Protein AF-A0A383ANC0-F1 (afdb_monomer)

Foldseek 3Di:
DADCVVPQPVQQQWHWDDDQLAIDIDGHDVPHHHDDDDRVVVSVVVVCVRLVPHPSNPYD

Radius of gyration: 11.29 Å; Cα contacts (8 Å, |Δi|>4): 72; chains: 1; bounding box: 24×19×30 Å

Sequence (60 aa):
MASLDTYADKYPSIRMERHNGILQMTFHTDGGPLQWGGSPHEEFSRVFVDVGSDRENRIV

Organism: NCBI:txid408172

Structure (mmCIF, N/CA/C/O backbone):
data_AF-A0A383ANC0-F1
#
_entry.id   AF-A0A383ANC0-F1
#
loop_
_atom_site.group_PDB
_atom_site.id
_atom_site.type_symbol
_atom_site.label_atom_id
_atom_site.label_alt_id
_atom_site.label_comp_id
_atom_site.label_asym_id
_atom_site.label_entity_id
_atom_site.label_seq_id
_atom_site.pdbx_PDB_ins_code
_atom_site.Cartn_x
_atom_site.Cartn_y
_atom_site.Cartn_z
_atom_site.occupancy
_atom_site.B_iso_or_equiv
_atom_site.auth_seq_id
_atom_site.auth_comp_id
_atom_site.auth_asym_id
_atom_site.auth_atom_id
_atom_site.pdbx_PDB_model_num
ATOM 1 N N . MET A 1 1 ? -0.022 -6.544 15.946 1.00 66.50 1 MET A N 1
ATOM 2 C CA . MET A 1 1 ? -0.809 -6.493 14.694 1.00 66.50 1 MET A CA 1
ATOM 3 C C . MET A 1 1 ? -0.326 -5.297 13.909 1.00 66.50 1 MET A C 1
ATOM 5 O O . MET A 1 1 ? 0.124 -4.351 14.546 1.00 66.50 1 MET A O 1
ATOM 9 N N . ALA A 1 2 ? -0.340 -5.370 12.581 1.00 87.94 2 ALA A N 1
ATOM 10 C CA . ALA A 1 2 ? 0.047 -4.232 11.754 1.00 87.94 2 ALA A CA 1
ATOM 11 C C . ALA A 1 2 ? -0.971 -3.093 11.921 1.00 87.94 2 ALA A C 1
ATOM 13 O O . ALA A 1 2 ? -2.147 -3.351 12.180 1.00 87.94 2 ALA A O 1
ATOM 14 N N . SER A 1 3 ? -0.511 -1.854 11.782 1.00 94.56 3 SER A N 1
ATOM 15 C CA . SER A 1 3 ? -1.352 -0.663 11.662 1.00 94.56 3 SER A CA 1
ATOM 16 C C . SER A 1 3 ? -0.917 0.124 10.433 1.00 94.56 3 SER A C 1
ATOM 18 O O . SER A 1 3 ? 0.263 0.108 10.082 1.00 94.56 3 SER A O 1
ATOM 20 N N . LEU A 1 4 ? -1.857 0.783 9.757 1.00 97.38 4 LEU A N 1
ATOM 21 C CA . LEU A 1 4 ? -1.601 1.468 8.487 1.00 97.38 4 LEU A CA 1
ATOM 22 C C . LEU A 1 4 ? -0.385 2.407 8.515 1.00 97.38 4 LEU A C 1
ATOM 24 O O . LEU A 1 4 ? 0.409 2.389 7.580 1.00 97.38 4 LEU A O 1
ATOM 28 N N . ASP A 1 5 ? -0.180 3.161 9.596 1.00 97.06 5 ASP A N 1
ATOM 29 C CA . ASP A 1 5 ? 0.972 4.061 9.772 1.00 97.06 5 ASP A CA 1
ATOM 30 C C . ASP A 1 5 ? 2.331 3.341 9.700 1.00 97.06 5 ASP A C 1
ATOM 32 O O . ASP A 1 5 ? 3.342 3.946 9.357 1.00 97.06 5 ASP A O 1
ATOM 36 N N . THR A 1 6 ? 2.360 2.032 9.957 1.00 97.50 6 THR A N 1
ATOM 37 C CA . THR A 1 6 ? 3.584 1.227 9.883 1.00 97.50 6 THR A CA 1
ATOM 38 C C . THR A 1 6 ? 3.908 0.735 8.477 1.00 97.50 6 THR A C 1
ATOM 40 O O .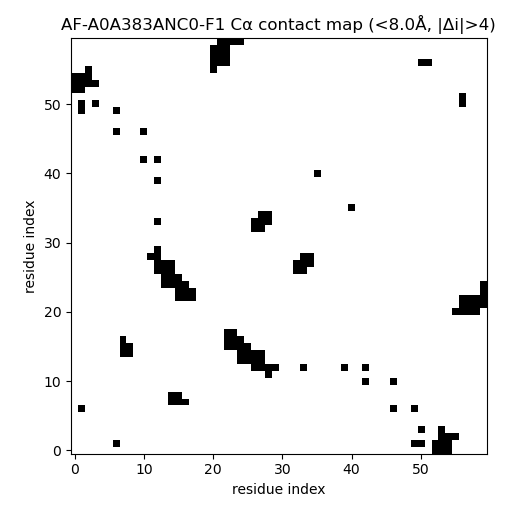 THR A 1 6 ? 5.006 0.215 8.284 1.00 97.50 6 THR A O 1
ATOM 43 N N . TYR A 1 7 ? 2.988 0.810 7.506 1.00 97.75 7 TYR A N 1
ATOM 44 C CA . TYR A 1 7 ? 3.210 0.241 6.168 1.00 97.75 7 TYR A CA 1
ATOM 45 C C . TYR A 1 7 ? 2.718 1.070 4.980 1.00 97.75 7 TYR A C 1
ATOM 47 O O . TYR A 1 7 ? 3.079 0.726 3.856 1.00 97.75 7 TYR A O 1
ATOM 55 N N . ALA A 1 8 ? 1.958 2.147 5.195 1.00 97.44 8 ALA A N 1
ATOM 56 C CA . ALA A 1 8 ? 1.382 2.953 4.116 1.00 97.44 8 ALA A CA 1
ATOM 57 C C . ALA A 1 8 ? 2.425 3.430 3.091 1.00 97.44 8 ALA A C 1
ATOM 59 O O . ALA A 1 8 ? 2.169 3.369 1.894 1.00 97.44 8 A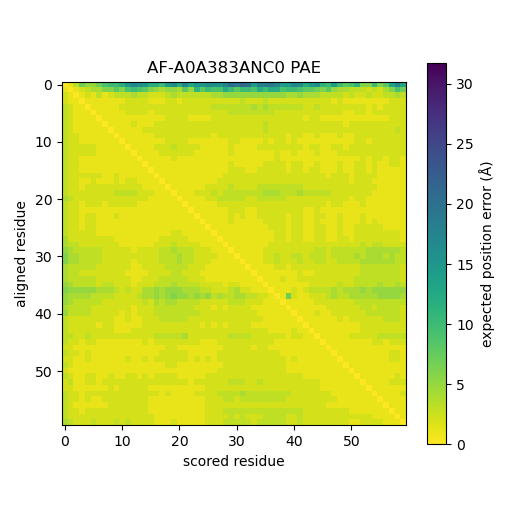LA A O 1
ATOM 60 N N . ASP A 1 9 ? 3.619 3.808 3.559 1.00 97.12 9 ASP A N 1
ATOM 61 C CA . ASP A 1 9 ? 4.694 4.352 2.719 1.00 97.12 9 ASP A CA 1
ATOM 62 C C . ASP A 1 9 ? 5.816 3.337 2.414 1.00 97.12 9 ASP A C 1
ATOM 64 O O . ASP A 1 9 ? 6.861 3.696 1.872 1.00 97.12 9 ASP A O 1
ATOM 68 N N . LYS A 1 10 ? 5.639 2.051 2.762 1.00 97.75 10 LYS A N 1
ATOM 69 C CA . LYS A 1 10 ? 6.657 1.005 2.520 1.00 97.75 10 LYS A CA 1
ATOM 70 C C . LYS A 1 10 ? 6.784 0.596 1.052 1.00 97.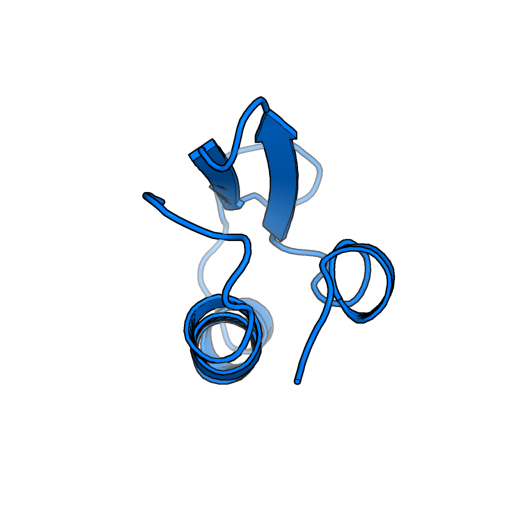75 10 LYS A C 1
ATOM 72 O O . LYS A 1 10 ? 7.793 -0.004 0.684 1.00 97.75 10 LYS A O 1
ATOM 77 N N . TYR A 1 11 ? 5.753 0.846 0.248 1.00 98.00 11 TYR A N 1
ATOM 78 C CA . TYR A 1 11 ? 5.585 0.255 -1.078 1.00 98.00 11 TYR A CA 1
ATOM 79 C C . TYR A 1 11 ? 5.469 1.359 -2.135 1.00 98.00 11 TYR A C 1
ATOM 81 O O . TYR A 1 11 ? 4.375 1.873 -2.355 1.00 98.00 11 TYR A O 1
ATOM 89 N N . PRO A 1 12 ? 6.571 1.746 -2.804 1.00 97.25 12 PRO A N 1
ATOM 90 C CA . PRO A 1 12 ? 6.567 2.857 -3.757 1.00 97.25 12 PRO A CA 1
ATOM 91 C C . PRO A 1 12 ? 5.591 2.692 -4.926 1.00 97.25 12 PRO A C 1
ATOM 93 O O . PRO A 1 12 ? 5.167 3.690 -5.505 1.00 97.25 12 PRO A O 1
ATOM 96 N N . SER A 1 13 ? 5.236 1.455 -5.292 1.00 98.31 13 SER A N 1
ATOM 97 C CA . SER A 1 13 ? 4.264 1.187 -6.359 1.00 98.31 13 SER A CA 1
ATOM 98 C C . SER A 1 13 ? 2.802 1.223 -5.897 1.00 98.31 13 SER A C 1
ATOM 100 O O . SER A 1 13 ? 1.901 0.959 -6.697 1.00 98.31 13 SER A O 1
ATOM 102 N N . ILE A 1 14 ? 2.540 1.513 -4.616 1.00 98.56 14 ILE A N 1
ATOM 103 C CA . ILE A 1 14 ? 1.223 1.371 -3.994 1.00 98.56 14 ILE A CA 1
ATOM 104 C C . ILE A 1 14 ? 0.937 2.566 -3.091 1.00 98.56 14 ILE A C 1
ATOM 106 O O . ILE A 1 14 ? 1.484 2.690 -2.000 1.00 98.56 14 ILE A O 1
ATOM 110 N N . ARG A 1 15 ? -0.023 3.397 -3.489 1.00 98.50 15 ARG A N 1
ATOM 111 C CA . ARG A 1 15 ? -0.577 4.427 -2.607 1.00 98.50 15 ARG A CA 1
ATOM 112 C C . ARG A 1 15 ? -1.742 3.858 -1.805 1.00 98.50 15 ARG A C 1
ATOM 114 O O . ARG A 1 15 ? -2.611 3.192 -2.376 1.00 98.50 15 ARG A O 1
ATOM 121 N N . MET A 1 16 ? -1.779 4.165 -0.510 1.00 98.62 16 MET A N 1
ATOM 122 C CA . MET A 1 16 ? -2.808 3.692 0.415 1.00 98.62 16 MET A CA 1
ATOM 123 C C . MET A 1 16 ? -3.517 4.838 1.120 1.00 98.62 16 MET A C 1
ATOM 125 O O . MET A 1 16 ? -2.883 5.725 1.683 1.00 98.62 16 MET A O 1
ATOM 129 N N . GLU A 1 17 ? -4.843 4.774 1.146 1.00 98.25 17 GLU A N 1
ATOM 130 C CA . GLU A 1 17 ? -5.700 5.706 1.879 1.00 98.25 17 GLU A CA 1
ATOM 131 C C . GLU A 1 17 ? -6.785 4.896 2.591 1.00 98.25 17 GLU A C 1
ATOM 133 O O . GLU A 1 17 ? -7.364 3.985 1.998 1.00 98.25 17 GLU A O 1
ATOM 138 N N . ARG A 1 18 ? -7.063 5.194 3.867 1.00 98.50 18 ARG A N 1
ATOM 139 C CA . ARG A 1 18 ? -8.091 4.476 4.632 1.00 98.50 18 ARG A CA 1
ATOM 140 C C . ARG A 1 18 ? -9.124 5.412 5.227 1.00 98.50 18 ARG A C 1
ATOM 142 O O . ARG A 1 18 ? -8.791 6.321 5.983 1.00 98.50 18 ARG A O 1
ATOM 149 N N . HIS A 1 19 ? -10.392 5.103 4.970 1.00 98.38 19 HIS A N 1
ATOM 150 C CA . HIS A 1 19 ? -11.537 5.848 5.482 1.00 98.38 19 HIS A CA 1
ATOM 151 C C . HIS A 1 19 ? -12.549 4.889 6.106 1.00 98.38 19 HIS A C 1
ATOM 153 O O . HIS A 1 19 ? -13.092 4.022 5.430 1.00 98.38 19 HIS A O 1
ATOM 159 N N . ASN A 1 20 ? -12.809 5.029 7.410 1.00 97.81 20 ASN A N 1
ATOM 160 C CA . ASN A 1 20 ? -13.788 4.211 8.145 1.00 97.81 20 ASN A CA 1
ATOM 161 C C . ASN A 1 20 ? -13.593 2.686 7.973 1.00 97.81 20 ASN A C 1
ATOM 163 O O . ASN A 1 20 ? -14.559 1.926 7.904 1.00 97.81 20 ASN A O 1
ATOM 167 N N . GLY A 1 21 ? -12.334 2.240 7.902 1.00 97.75 21 GLY A N 1
ATOM 168 C CA . GLY A 1 21 ? -11.962 0.834 7.714 1.00 97.75 21 GLY A CA 1
ATOM 169 C C . GLY A 1 21 ? -12.012 0.333 6.265 1.00 97.75 21 GLY A C 1
ATOM 170 O O . GLY A 1 21 ? -11.731 -0.839 6.036 1.00 97.75 21 GLY A O 1
ATOM 171 N N . ILE A 1 22 ? -12.342 1.191 5.295 1.00 98.56 22 ILE A N 1
ATOM 172 C CA . ILE A 1 22 ? -12.206 0.920 3.858 1.00 98.56 22 ILE A CA 1
ATOM 173 C C . ILE A 1 22 ? -10.801 1.34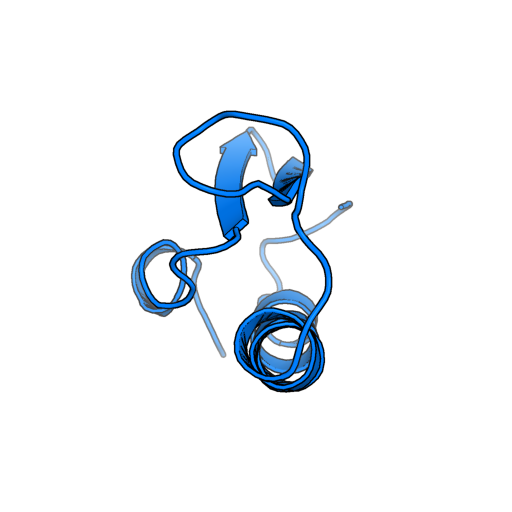2 3.439 1.00 98.56 22 ILE A C 1
ATOM 175 O O . ILE A 1 22 ? -10.485 2.530 3.521 1.00 98.56 22 ILE A O 1
ATOM 179 N N . LEU A 1 23 ? -9.965 0.391 3.029 1.00 98.75 23 LEU A N 1
ATOM 180 C CA . LEU A 1 23 ? -8.622 0.655 2.523 1.00 98.75 23 LEU A CA 1
ATOM 181 C C . LEU A 1 23 ? -8.653 0.723 0.995 1.00 98.75 23 LEU A C 1
ATOM 183 O O . LEU A 1 23 ? -8.904 -0.276 0.344 1.00 98.75 23 LEU A O 1
ATOM 187 N N . GLN A 1 24 ? -8.327 1.870 0.412 1.00 98.75 24 GLN A N 1
ATOM 188 C CA . GLN A 1 24 ? -8.087 1.977 -1.023 1.00 98.75 24 GLN A CA 1
ATOM 189 C C . GLN A 1 24 ? -6.601 1.753 -1.311 1.00 98.75 24 GLN A C 1
ATOM 191 O O . GLN A 1 24 ? -5.756 2.514 -0.837 1.00 98.75 24 GLN A O 1
ATOM 196 N N . MET A 1 25 ? -6.289 0.754 -2.136 1.00 98.56 25 MET A N 1
ATOM 197 C CA . MET A 1 25 ? -4.945 0.521 -2.672 1.00 98.56 25 MET A CA 1
ATOM 198 C C . MET A 1 25 ? -4.908 0.912 -4.149 1.00 98.56 25 MET A C 1
ATOM 200 O O . MET A 1 25 ? -5.600 0.321 -4.974 1.00 98.56 25 MET A O 1
ATOM 204 N N . THR A 1 26 ? -4.103 1.915 -4.498 1.00 98.56 26 THR A N 1
ATOM 205 C CA . THR A 1 26 ? -3.890 2.318 -5.896 1.00 98.56 26 THR A CA 1
ATOM 206 C C . THR A 1 26 ? -2.512 1.867 -6.350 1.00 98.56 26 THR A C 1
ATOM 208 O O . THR A 1 26 ? -1.511 2.396 -5.871 1.00 98.56 26 THR A O 1
ATOM 211 N N . PHE A 1 27 ? -2.456 0.927 -7.293 1.00 98.44 27 PHE A N 1
ATOM 212 C CA . PHE A 1 27 ? -1.198 0.504 -7.906 1.00 98.44 27 PHE A CA 1
ATOM 213 C C . PHE A 1 27 ? -0.776 1.463 -9.015 1.00 98.44 27 PHE A C 1
ATOM 215 O O . PHE A 1 27 ? -1.582 1.797 -9.885 1.00 98.44 27 PHE A O 1
ATOM 222 N N . HIS A 1 28 ? 0.483 1.896 -8.992 1.00 98.50 28 HIS A N 1
ATOM 223 C CA . HIS A 1 28 ? 0.989 2.904 -9.913 1.00 98.50 28 HIS A CA 1
ATOM 224 C C . HIS A 1 28 ? 2.491 2.784 -10.181 1.00 98.50 28 HIS A C 1
ATOM 226 O O . HIS A 1 28 ? 3.242 2.111 -9.478 1.00 98.50 28 HIS A O 1
ATOM 232 N N . THR A 1 29 ? 2.939 3.536 -11.181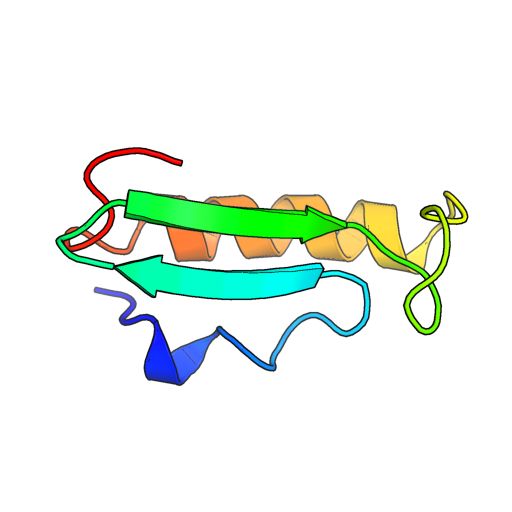 1.00 98.19 29 THR A N 1
ATOM 233 C CA . THR A 1 29 ? 4.341 3.921 -11.362 1.00 98.19 29 THR A CA 1
ATOM 234 C C . THR A 1 29 ? 4.355 5.428 -11.562 1.00 98.19 29 THR A C 1
ATOM 236 O O . THR A 1 29 ? 3.730 5.921 -12.498 1.00 98.19 29 THR A O 1
ATOM 239 N N . ASP A 1 30 ? 4.958 6.159 -10.620 1.00 95.69 30 ASP A N 1
ATOM 240 C CA . ASP A 1 30 ? 5.007 7.631 -10.615 1.00 95.69 30 ASP A CA 1
ATOM 241 C C . ASP A 1 30 ? 3.635 8.315 -10.814 1.00 95.69 30 ASP A C 1
ATOM 243 O O . ASP A 1 30 ? 3.503 9.312 -11.519 1.00 95.69 30 ASP A O 1
ATOM 247 N N . GLY A 1 31 ? 2.577 7.749 -10.218 1.00 96.25 31 GLY A N 1
ATOM 248 C CA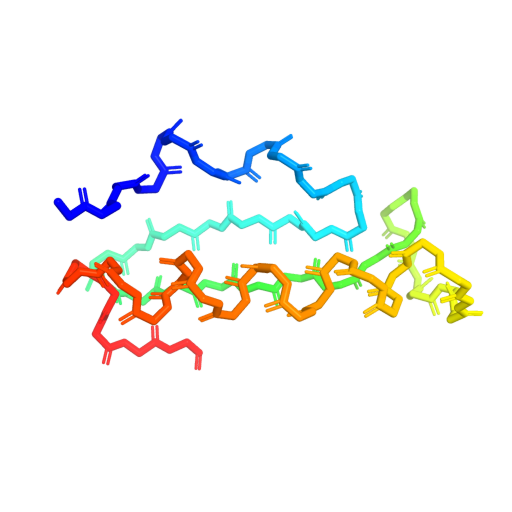 . GLY A 1 31 ? 1.200 8.253 -10.325 1.00 96.25 31 GLY A CA 1
ATOM 249 C C . GLY A 1 31 ? 0.465 7.909 -11.629 1.00 96.25 31 GLY A C 1
ATOM 250 O O . GLY A 1 31 ? -0.724 8.203 -11.744 1.00 96.25 31 GLY A O 1
ATOM 251 N N . GLY A 1 32 ? 1.131 7.270 -12.595 1.00 97.75 32 GLY A N 1
ATOM 252 C CA . GLY A 1 32 ? 0.519 6.726 -13.808 1.00 97.75 32 GLY A CA 1
ATOM 253 C C . GLY A 1 32 ? 0.079 5.263 -13.663 1.00 97.75 32 GLY A C 1
ATOM 254 O O . GLY A 1 32 ? 0.140 4.693 -12.569 1.00 97.75 32 GLY A O 1
ATOM 255 N N . PRO A 1 33 ? -0.343 4.619 -14.768 1.00 98.44 33 PRO A N 1
ATOM 256 C CA . PRO A 1 33 ? -0.627 3.188 -14.783 1.00 98.44 33 PRO A CA 1
ATOM 257 C C . PRO A 1 33 ? 0.560 2.376 -14.261 1.00 98.44 33 PRO A C 1
ATOM 259 O O . PRO A 1 33 ? 1.714 2.692 -14.555 1.00 98.44 33 PRO A O 1
ATOM 262 N N . LEU A 1 34 ? 0.273 1.312 -13.511 1.00 98.44 34 LEU A N 1
ATOM 263 C CA . LEU A 1 34 ? 1.300 0.399 -13.027 1.00 98.44 34 LEU A CA 1
ATOM 264 C C . LEU A 1 34 ? 2.110 -0.177 -14.197 1.00 98.44 34 LEU A C 1
ATOM 266 O O . LEU A 1 34 ? 1.561 -0.836 -15.082 1.00 98.44 34 LEU A O 1
ATOM 270 N N . GLN A 1 35 ? 3.425 0.006 -14.153 1.00 97.88 35 GLN A N 1
ATOM 271 C CA . GLN A 1 35 ? 4.363 -0.732 -14.987 1.00 97.88 35 GLN A CA 1
ATOM 272 C C . GLN A 1 35 ? 4.747 -2.019 -14.259 1.00 97.88 35 GLN A C 1
ATOM 274 O O . GLN A 1 35 ? 5.438 -1.994 -13.242 1.00 97.88 35 GLN A O 1
ATOM 279 N N . TRP A 1 36 ? 4.266 -3.158 -14.755 1.00 97.38 36 TRP A N 1
ATOM 280 C CA . TRP A 1 36 ? 4.541 -4.445 -14.123 1.00 97.38 36 TRP A CA 1
ATOM 281 C C . TRP A 1 36 ? 6.002 -4.875 -14.308 1.00 97.38 36 TRP A C 1
ATOM 283 O O . TRP A 1 36 ? 6.569 -4.746 -15.392 1.00 97.38 36 TRP A O 1
ATOM 293 N N . GLY A 1 37 ? 6.601 -5.433 -13.255 1.00 95.50 37 GLY A N 1
ATOM 294 C CA . GLY A 1 37 ? 7.992 -5.874 -13.251 1.00 95.50 37 GLY A CA 1
ATOM 295 C C . GLY A 1 37 ? 8.403 -6.475 -11.908 1.00 95.50 37 GLY A C 1
ATOM 296 O O . GLY A 1 37 ? 7.558 -6.752 -11.058 1.00 95.50 37 GLY A O 1
ATOM 297 N N . GLY A 1 38 ? 9.711 -6.661 -11.710 1.00 96.31 38 GLY A N 1
ATOM 298 C CA . GLY A 1 38 ? 10.255 -7.311 -10.511 1.00 96.31 38 GLY A CA 1
ATOM 299 C C . GLY A 1 38 ? 9.886 -6.609 -9.199 1.00 96.31 38 GLY A C 1
ATOM 300 O O . GLY A 1 38 ? 9.428 -7.276 -8.277 1.00 96.31 38 GLY A O 1
ATOM 301 N N . SER A 1 39 ? 10.009 -5.276 -9.130 1.00 95.44 39 SER A N 1
ATOM 302 C CA . SER A 1 39 ? 9.717 -4.537 -7.888 1.00 95.44 39 SER A CA 1
ATOM 303 C C . SER A 1 39 ? 8.242 -4.652 -7.474 1.00 95.44 39 SER A C 1
ATOM 305 O O . SER A 1 39 ? 7.994 -5.166 -6.382 1.00 95.44 39 SER A O 1
ATOM 307 N N . PRO A 1 40 ? 7.248 -4.327 -8.335 1.00 97.25 40 PRO A N 1
ATOM 308 C CA . PRO A 1 40 ? 5.841 -4.538 -7.986 1.00 97.25 40 PRO A CA 1
ATOM 309 C C . PRO A 1 40 ? 5.507 -5.990 -7.628 1.00 97.25 40 PRO A C 1
ATOM 311 O O . PRO A 1 40 ? 4.771 -6.231 -6.675 1.00 97.25 40 PRO A O 1
ATOM 314 N N . HIS A 1 41 ? 6.078 -6.972 -8.336 1.00 96.88 41 HIS A N 1
ATOM 315 C CA . HIS A 1 41 ? 5.846 -8.388 -8.036 1.00 96.88 41 HIS A CA 1
ATOM 316 C C . HIS A 1 41 ? 6.259 -8.759 -6.602 1.00 96.88 41 HIS A C 1
ATOM 318 O O . HIS A 1 41 ? 5.520 -9.445 -5.890 1.00 96.88 41 HIS A O 1
ATOM 324 N N . GLU A 1 42 ? 7.421 -8.291 -6.151 1.00 97.31 42 GLU A N 1
ATOM 325 C CA . GLU A 1 42 ? 7.862 -8.538 -4.782 1.00 97.31 42 GLU A CA 1
ATOM 326 C C . GLU A 1 42 ? 7.070 -7.734 -3.739 1.00 97.31 42 GLU A C 1
ATOM 328 O O . GLU A 1 42 ? 6.747 -8.255 -2.667 1.00 97.31 42 GLU A O 1
ATOM 333 N N . GLU A 1 43 ? 6.758 -6.469 -4.036 1.00 98.12 43 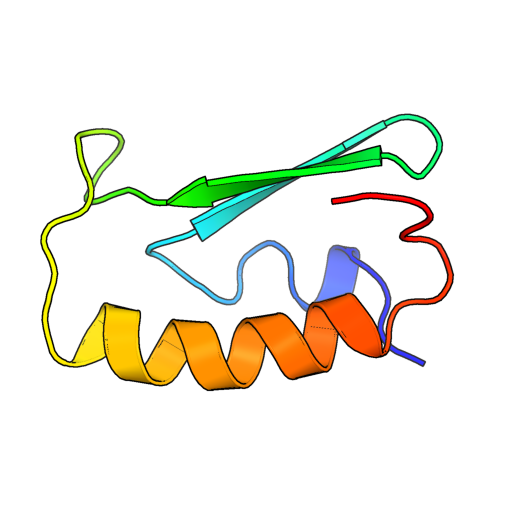GLU A N 1
ATOM 334 C CA . GLU A 1 43 ? 5.971 -5.594 -3.161 1.00 98.12 43 GLU A CA 1
ATOM 335 C C . GLU A 1 43 ? 4.581 -6.176 -2.897 1.00 98.12 43 GLU A C 1
ATOM 337 O O . GLU A 1 43 ? 4.144 -6.197 -1.747 1.00 98.12 43 GLU A O 1
ATOM 342 N N . PHE A 1 44 ? 3.925 -6.735 -3.919 1.00 97.56 44 PHE A N 1
ATOM 343 C CA . PHE A 1 44 ? 2.564 -7.269 -3.819 1.00 97.56 44 PHE A CA 1
ATOM 344 C C . PHE A 1 44 ? 2.468 -8.417 -2.809 1.00 97.56 44 PHE A C 1
ATOM 346 O O . PHE A 1 44 ? 1.544 -8.480 -2.004 1.00 97.56 44 PHE A O 1
ATOM 353 N N . SER A 1 45 ? 3.458 -9.308 -2.781 1.00 96.25 45 SER A N 1
ATOM 354 C CA . SER A 1 45 ? 3.455 -10.409 -1.811 1.00 96.25 45 SER A CA 1
ATOM 355 C C . SER A 1 45 ? 3.558 -9.896 -0.370 1.00 96.25 45 SER A C 1
ATOM 357 O O . SER A 1 45 ? 2.877 -10.397 0.522 1.00 96.25 45 SER A O 1
ATOM 359 N N . ARG A 1 46 ? 4.395 -8.878 -0.137 1.00 97.75 46 ARG A N 1
ATOM 360 C CA . ARG A 1 46 ? 4.633 -8.300 1.194 1.00 97.75 46 ARG A CA 1
ATOM 361 C C . ARG A 1 46 ? 3.457 -7.441 1.662 1.00 97.75 46 ARG A C 1
ATOM 363 O O . ARG A 1 46 ? 2.997 -7.602 2.791 1.00 97.75 46 ARG A O 1
ATOM 370 N N . VAL A 1 47 ? 2.917 -6.600 0.780 1.00 98.25 47 VAL A N 1
ATOM 371 C CA . VAL A 1 47 ? 1.805 -5.705 1.115 1.00 98.25 47 VAL A CA 1
ATOM 372 C C . VAL A 1 47 ? 0.545 -6.474 1.490 1.00 98.25 47 VAL A C 1
ATOM 374 O O . VAL A 1 47 ? -0.140 -6.079 2.425 1.00 98.25 47 VAL A O 1
ATOM 377 N N . PHE A 1 48 ? 0.251 -7.602 0.834 1.00 98.12 48 PHE A N 1
ATOM 378 C CA . PHE A 1 48 ? -0.932 -8.395 1.171 1.00 98.12 48 PHE A CA 1
ATOM 379 C C . PHE A 1 48 ? -0.820 -9.051 2.552 1.00 98.12 48 PHE A C 1
ATOM 381 O O . PHE A 1 48 ? -1.835 -9.215 3.229 1.00 98.12 48 PHE A O 1
ATOM 388 N N . VAL A 1 49 ? 0.396 -9.364 3.013 1.00 97.94 49 VAL A N 1
ATOM 389 C CA . VAL A 1 49 ? 0.627 -9.843 4.385 1.00 97.94 49 VAL A CA 1
ATOM 390 C C . VAL A 1 49 ? 0.388 -8.724 5.398 1.00 97.94 49 VAL A C 1
ATOM 392 O O . VAL A 1 49 ?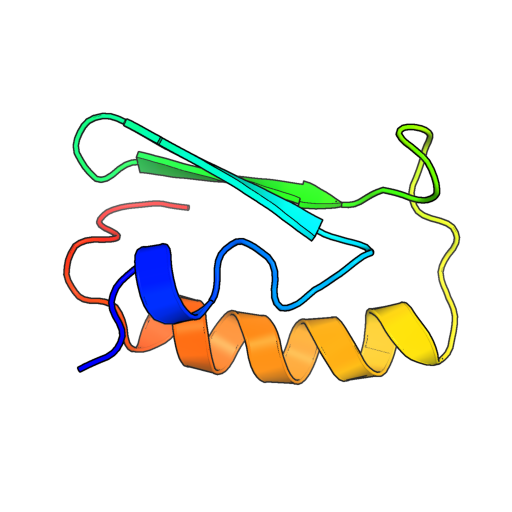 -0.319 -8.949 6.382 1.00 97.94 49 VAL A O 1
ATOM 395 N N . ASP A 1 50 ? 0.929 -7.527 5.155 1.00 98.31 50 ASP A N 1
ATOM 396 C CA . ASP A 1 50 ? 0.731 -6.364 6.032 1.00 98.31 50 ASP A CA 1
ATOM 397 C C . ASP A 1 50 ? -0.757 -5.974 6.107 1.00 98.31 50 ASP A C 1
ATOM 399 O O . ASP A 1 50 ? -1.331 -5.916 7.197 1.00 98.31 50 ASP A O 1
ATOM 403 N N . VAL A 1 51 ? -1.403 -5.800 4.948 1.00 98.25 51 VAL A N 1
ATOM 404 C CA . VAL A 1 51 ? -2.823 -5.434 4.819 1.00 98.25 51 VAL A CA 1
ATOM 405 C C . VAL A 1 51 ? -3.733 -6.482 5.451 1.00 98.25 51 VAL A C 1
ATOM 407 O O . VAL A 1 51 ? -4.662 -6.115 6.170 1.00 98.25 51 VAL A O 1
ATOM 410 N N . GLY A 1 52 ? -3.461 -7.773 5.231 1.00 97.94 52 GLY A N 1
ATOM 411 C CA . GLY A 1 52 ? -4.238 -8.871 5.811 1.00 97.94 52 GLY A CA 1
ATOM 412 C C . GLY A 1 52 ? -4.032 -9.054 7.320 1.00 97.94 52 GLY A C 1
ATOM 413 O O . GLY A 1 52 ? -4.879 -9.645 7.990 1.00 97.94 52 GLY A O 1
ATOM 414 N N . SER A 1 53 ? -2.928 -8.541 7.870 1.00 97.62 53 SER A N 1
ATOM 415 C CA . SER A 1 53 ? -2.611 -8.600 9.305 1.00 97.62 53 SER A CA 1
ATOM 416 C C . SER A 1 53 ? -3.107 -7.382 10.097 1.00 97.62 53 SER A C 1
ATOM 418 O O . SER A 1 53 ? -3.036 -7.382 11.334 1.00 97.62 53 SER A O 1
ATOM 420 N N . ASP A 1 54 ? -3.584 -6.343 9.409 1.00 98.25 54 ASP A N 1
ATOM 421 C CA . ASP A 1 54 ? -4.168 -5.137 9.993 1.00 98.25 54 ASP A CA 1
ATOM 422 C C . ASP A 1 54 ? -5.685 -5.305 10.150 1.00 98.25 54 ASP A C 1
ATOM 424 O O . ASP A 1 54 ? -6.448 -5.312 9.185 1.00 98.25 54 ASP A O 1
ATOM 428 N N . ARG A 1 55 ? -6.133 -5.434 11.402 1.00 97.31 55 ARG A N 1
ATOM 429 C CA . ARG A 1 55 ? -7.542 -5.698 11.736 1.00 97.31 55 ARG A CA 1
ATOM 430 C C . ARG A 1 55 ? -8.460 -4.493 11.560 1.00 97.31 55 ARG A C 1
ATOM 432 O O . ARG A 1 55 ? -9.676 -4.667 11.603 1.00 97.31 55 ARG A O 1
ATOM 439 N N . GLU A 1 56 ? -7.903 -3.299 11.386 1.00 98.06 56 GLU A N 1
ATOM 440 C CA . GLU A 1 56 ? -8.691 -2.095 11.129 1.00 98.06 56 GLU A CA 1
ATOM 441 C C . GLU A 1 56 ? -9.121 -2.006 9.655 1.00 98.06 56 GLU A C 1
ATOM 443 O O . GLU A 1 56 ? -10.052 -1.264 9.333 1.00 98.06 56 GLU A O 1
ATOM 448 N N . ASN A 1 57 ? -8.506 -2.796 8.763 1.00 98.38 57 ASN A N 1
ATOM 449 C CA . ASN A 1 57 ? -8.992 -3.000 7.400 1.00 98.38 57 ASN A CA 1
ATOM 450 C C . ASN A 1 57 ? -10.208 -3.937 7.428 1.00 98.38 57 ASN A C 1
ATOM 452 O O . ASN A 1 57 ? -10.102 -5.126 7.724 1.00 98.38 57 ASN A O 1
ATOM 456 N N . ARG A 1 58 ? -11.385 -3.393 7.118 1.00 98.06 58 ARG A N 1
ATOM 457 C CA . ARG A 1 58 ? -12.655 -4.135 7.050 1.00 98.06 58 ARG A CA 1
ATOM 458 C C . ARG A 1 58 ? -12.980 -4.581 5.630 1.00 98.06 58 ARG A C 1
ATOM 460 O O . ARG A 1 58 ? -13.626 -5.607 5.448 1.00 98.06 58 ARG A O 1
ATOM 467 N N . ILE A 1 59 ? -12.555 -3.789 4.649 1.00 98.12 59 ILE A N 1
ATOM 468 C CA . ILE A 1 59 ? -12.670 -4.060 3.217 1.00 98.12 59 ILE A CA 1
ATOM 469 C C . ILE A 1 59 ? -11.535 -3.339 2.483 1.00 98.12 59 ILE A C 1
ATOM 471 O O . ILE A 1 59 ? -11.072 -2.291 2.946 1.00 98.12 59 ILE A O 1
ATOM 475 N N . VAL A 1 60 ? -11.094 -3.928 1.374 1.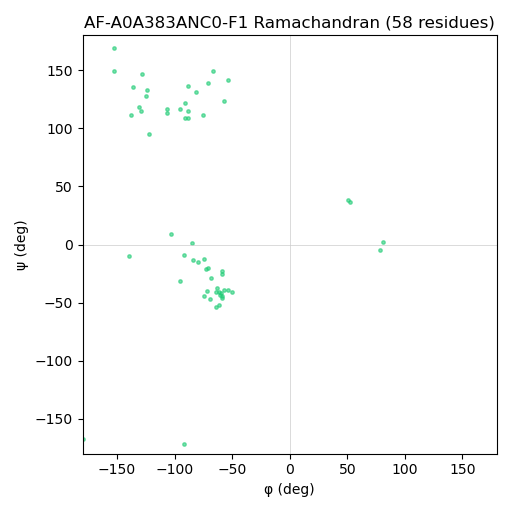00 96.81 60 VAL A N 1
ATOM 476 C CA . VAL A 1 60 ? -10.044 -3.424 0.480 1.00 96.81 60 VAL A CA 1
ATOM 477 C C . VAL A 1 60 ? -10.612 -3.333 -0.928 1.00 96.81 60 VAL A C 1
ATOM 479 O O . VAL A 1 60 ? -11.297 -4.310 -1.313 1.00 96.81 60 VAL A O 1
#

pLDDT: mean 97.01, std 4.26, range [66.5, 98.75]

Secondary structure (DSSP, 8-state):
---GGGTTTS-TTEEEEEETTEEEEEE-BTTBS---SHHHHHHHHHHHHHHHH-TT--B-

Nearest PDB structures (foldseek):
  1szo-assembly2_D  TM=9.584E-01  e=4.728E-04  Rhodococcus sp. NCIMB 9784
  1o8u-assembly1_F  TM=9.628E-01  e=8.162E-04  Rhodococcus erythropolis
  4kpk-assembly1_A  TM=7.575E-01  e=1.956E+00  Shewanella pealeana ATCC 700345
  7mkr-assembly1_AAA  TM=3.950E-01  e=9.405E+00  Acidothermus cellulolyticus
  5x4b-assembly2_B  TM=3.060E-01  e=8.204E+00  Bacillus subtilis subsp. subtilis str. 168

Mean predicted aligned error: 2.06 Å

Solvent-accessible surface area (backbone atoms only — not comparable to full-atom values): 3633 Å² total; per-residue (Å²): 122,50,51,66,92,80,48,45,84,74,37,90,44,38,51,61,52,74,57,98,33,38,36,49,76,47,67,22,43,94,86,42,73,57,72,86,49,72,68,54,59,57,45,53,63,52,49,53,54,47,56,73,45,16,80,67,52,75,46,112